Protein AF-A0AAV1TNL6-F1 (afdb_monomer)

pLDDT: mean 87.37, std 13.9, range [39.56, 97.44]

Foldseek 3Di:
DDKDLAAPVVCVVPVPPPPPSPPPAAEDEDEDDPPDFLCQQVVDDLCPRPQNVCRNVRHTYHTDGDDPDPVHQDDPPDHNVDPVSVPPPDDPDPD

InterPro domains:
  IPR029058 Alpha/Beta hydrolase fold [G3DSA:3.40.50.1820] (1-95)
  IPR029058 Alpha/Beta hydrolase fold [SSF53474] (18-88)

Organism: NCBI:txid2874970

Sequence (95 aa):
MHRLPTSYRESQADANNNDKADRNKPAIFVQHEMVASSFAWVCDSRNHSLAYVLADAGHDVWLGNNRGNTYSSSHAKYTSKDTAFWAFCGKTWAV

Nearest PDB structures (foldseek):
  1hlg-assembly1_B  TM=9.329E-01  e=1.186E-05  Homo sapiens
  1k8q-assembly2_B  TM=9.090E-01  e=2.528E-05  Canis lupus familiaris
  6v7n-assembly2_B  TM=9.765E-01  e=7.093E-05  Homo sapiens
  6v7n-assembly1_A  TM=9.777E-01  e=1.230E-04  Homo sapiens

Mean predicted aligned error: 6.54 Å

Solvent-accessible surface area (backbone atoms only — not comparable to full-atom values): 5921 Å² total; per-residue (Å²): 106,50,75,38,54,55,22,68,70,54,55,66,75,40,77,88,49,96,78,71,51,63,84,81,37,60,75,43,81,49,73,55,66,89,98,52,43,45,56,78,36,60,72,53,57,64,90,73,11,57,53,44,48,42,11,62,71,54,25,26,32,35,31,37,55,62,79,74,28,95,84,30,58,79,55,98,89,45,49,82,85,39,69,76,58,68,61,79,87,66,92,82,75,89,124

Structure (mmCIF, N/CA/C/O backbone):
data_AF-A0AAV1TNL6-F1
#
_entry.id   AF-A0AAV1TNL6-F1
#
loop_
_atom_site.group_PDB
_atom_site.id
_atom_site.type_symbol
_atom_site.label_atom_id
_atom_site.label_alt_id
_atom_site.label_comp_id
_atom_site.label_asym_id
_atom_site.label_entity_id
_atom_site.label_seq_id
_atom_site.pdbx_PDB_ins_code
_atom_site.Cartn_x
_atom_site.Cartn_y
_atom_site.Cartn_z
_atom_site.occupancy
_atom_site.B_iso_or_equiv
_atom_site.auth_seq_id
_atom_site.auth_comp_id
_atom_site.auth_asym_id
_atom_site.auth_atom_id
_atom_site.pdbx_PDB_model_num
ATOM 1 N N . MET A 1 1 ? -2.912 6.013 2.753 1.00 84.50 1 MET A N 1
ATOM 2 C CA . MET A 1 1 ? -2.656 5.540 1.372 1.00 84.50 1 MET A CA 1
ATOM 3 C C . MET A 1 1 ? -1.228 5.897 1.006 1.00 84.50 1 MET A C 1
ATOM 5 O O . MET A 1 1 ? -0.795 6.980 1.378 1.00 84.50 1 MET A O 1
ATOM 9 N N . HIS A 1 2 ? -0.506 5.001 0.338 1.00 92.75 2 HIS A N 1
ATOM 10 C CA . HIS A 1 2 ? 0.861 5.246 -0.132 1.00 92.75 2 HIS A CA 1
ATOM 11 C C . HIS A 1 2 ? 0.904 5.158 -1.661 1.00 92.75 2 HIS A C 1
ATOM 13 O O . HIS A 1 2 ? 0.113 4.416 -2.234 1.00 92.75 2 HIS A O 1
ATOM 19 N N . ARG A 1 3 ? 1.784 5.912 -2.321 1.00 93.31 3 ARG A N 1
ATOM 20 C CA . ARG A 1 3 ? 1.888 5.958 -3.787 1.00 93.31 3 ARG A CA 1
ATOM 21 C C . ARG A 1 3 ? 3.340 5.755 -4.203 1.00 93.31 3 ARG A C 1
ATOM 23 O O . ARG A 1 3 ? 4.218 6.399 -3.638 1.00 93.31 3 ARG A O 1
ATOM 30 N N . LEU A 1 4 ? 3.559 4.908 -5.203 1.00 93.06 4 LEU A N 1
ATOM 31 C CA . LEU A 1 4 ? 4.830 4.726 -5.897 1.00 93.06 4 LEU A CA 1
ATOM 32 C C . LEU A 1 4 ? 4.668 5.236 -7.336 1.00 93.06 4 LEU A C 1
ATOM 34 O O . LEU A 1 4 ? 4.229 4.486 -8.209 1.00 93.06 4 LEU A O 1
ATOM 38 N N . PRO A 1 5 ? 4.977 6.520 -7.580 1.00 90.50 5 PRO A N 1
ATOM 39 C CA . PRO A 1 5 ? 4.786 7.129 -8.892 1.00 90.50 5 PRO A CA 1
ATOM 40 C C . PRO A 1 5 ? 5.947 6.868 -9.868 1.00 90.50 5 PRO A C 1
ATOM 42 O O . PRO A 1 5 ? 5.851 7.153 -11.064 1.00 90.50 5 PRO A O 1
ATOM 45 N N . THR A 1 6 ? 7.073 6.371 -9.358 1.00 90.19 6 THR A N 1
ATOM 46 C CA . THR A 1 6 ? 8.313 6.170 -10.106 1.00 90.19 6 THR A CA 1
ATOM 47 C C . THR A 1 6 ? 8.925 4.807 -9.798 1.00 90.19 6 THR A C 1
ATOM 49 O O . THR A 1 6 ? 8.802 4.272 -8.696 1.00 90.19 6 THR A O 1
ATOM 52 N N . SER A 1 7 ? 9.587 4.253 -10.807 1.00 90.50 7 SER A N 1
ATOM 53 C CA . SER A 1 7 ? 10.456 3.084 -10.730 1.00 90.50 7 SER A CA 1
ATOM 54 C C . SER A 1 7 ? 11.725 3.403 -9.946 1.00 90.50 7 SER A C 1
ATOM 56 O O . SER A 1 7 ? 12.081 4.566 -9.708 1.00 90.50 7 SER A O 1
ATOM 58 N N . TYR A 1 8 ? 12.483 2.363 -9.602 1.00 89.25 8 TYR A N 1
ATOM 59 C CA . TYR A 1 8 ? 13.760 2.573 -8.936 1.00 89.25 8 TYR A CA 1
ATOM 60 C C . TY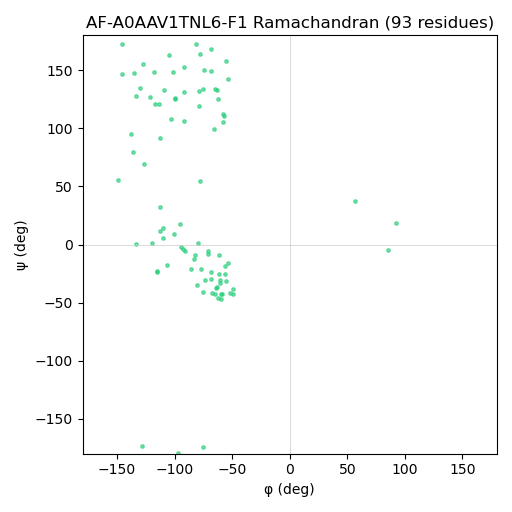R A 1 8 ? 14.735 3.401 -9.771 1.00 89.25 8 TYR A C 1
ATOM 62 O O . TYR A 1 8 ? 15.341 4.339 -9.255 1.00 89.25 8 TYR A O 1
ATOM 70 N N . ARG A 1 9 ? 14.885 3.067 -11.057 1.00 88.06 9 ARG A N 1
ATOM 71 C CA . ARG A 1 9 ? 15.836 3.754 -11.942 1.00 88.06 9 ARG A CA 1
ATOM 72 C C . ARG A 1 9 ? 15.519 5.241 -12.046 1.00 88.06 9 ARG A C 1
ATOM 74 O O . ARG A 1 9 ? 16.430 6.054 -11.934 1.00 88.06 9 ARG A O 1
ATOM 81 N N . GLU A 1 10 ? 14.240 5.581 -12.179 1.00 86.69 10 GLU A N 1
ATOM 82 C CA . GLU A 1 10 ? 13.777 6.972 -12.190 1.00 86.69 10 GLU A CA 1
ATOM 83 C C . GLU A 1 10 ? 14.094 7.666 -10.857 1.00 86.69 10 GLU A C 1
ATOM 85 O O . GLU A 1 10 ? 14.693 8.737 -10.856 1.00 86.69 10 GLU A O 1
ATOM 90 N N . SER A 1 11 ? 13.811 7.026 -9.713 1.00 84.56 11 SER A N 1
ATOM 91 C CA . SER A 1 11 ? 14.127 7.609 -8.396 1.00 84.56 11 SER A CA 1
ATOM 92 C C . SER A 1 11 ? 15.622 7.884 -8.169 1.00 84.56 11 SER A C 1
ATOM 94 O O . SER A 1 11 ? 15.966 8.803 -7.431 1.00 84.56 11 SER A O 1
ATOM 96 N N . GLN A 1 12 ? 16.519 7.098 -8.779 1.00 84.94 12 GLN A N 1
ATOM 97 C CA . GLN A 1 12 ? 17.969 7.308 -8.679 1.00 84.94 12 GLN A CA 1
ATOM 98 C C . GLN A 1 12 ? 18.463 8.396 -9.637 1.00 84.94 12 GLN A C 1
ATOM 100 O O . GLN A 1 12 ? 19.395 9.125 -9.307 1.00 84.94 12 GLN A O 1
ATOM 105 N N . ALA A 1 13 ? 17.853 8.500 -10.819 1.00 80.12 13 ALA A N 1
ATOM 106 C CA . ALA A 1 13 ? 18.219 9.487 -11.829 1.00 80.12 13 ALA A CA 1
ATOM 107 C C . ALA A 1 13 ? 17.767 10.910 -11.454 1.00 80.12 13 ALA A C 1
ATOM 109 O O . ALA A 1 13 ? 18.438 11.879 -11.802 1.00 80.12 13 ALA A O 1
ATOM 110 N N . ASP A 1 14 ? 16.657 11.034 -10.722 1.00 66.25 14 ASP A N 1
ATOM 111 C CA . ASP A 1 14 ? 15.998 12.310 -10.425 1.00 66.25 14 ASP A CA 1
ATOM 112 C C . ASP A 1 14 ? 16.057 12.707 -8.934 1.00 66.25 14 ASP A C 1
ATOM 114 O O . ASP A 1 14 ? 15.165 13.397 -8.445 1.00 66.25 14 ASP A O 1
ATOM 118 N N . ALA A 1 15 ? 17.121 12.351 -8.199 1.00 61.34 15 ALA A N 1
ATOM 119 C CA . ALA A 1 15 ? 17.264 12.640 -6.757 1.00 61.34 15 ALA A CA 1
ATOM 120 C C . ALA A 1 15 ? 17.079 14.128 -6.352 1.00 61.34 15 ALA A C 1
ATOM 122 O O . ALA A 1 15 ? 16.856 14.421 -5.180 1.00 61.34 15 ALA A O 1
ATOM 123 N N . ASN A 1 16 ? 17.134 15.059 -7.314 1.00 58.53 16 ASN A N 1
ATOM 124 C CA . ASN A 1 16 ? 16.955 16.501 -7.115 1.00 58.53 16 ASN A CA 1
ATOM 125 C C . ASN A 1 16 ? 15.645 17.073 -7.699 1.00 58.53 16 ASN A C 1
ATOM 127 O O . ASN A 1 16 ? 15.482 18.293 -7.707 1.00 58.53 16 ASN A O 1
ATOM 131 N N . ASN A 1 17 ? 14.723 16.257 -8.226 1.00 57.34 17 ASN A N 1
ATOM 132 C CA . ASN A 1 17 ? 13.518 16.764 -8.889 1.00 57.34 17 ASN A CA 1
ATOM 133 C C . ASN A 1 17 ? 12.259 15.964 -8.511 1.00 57.34 17 ASN A C 1
ATOM 135 O O . ASN A 1 17 ? 11.938 14.943 -9.113 1.00 57.34 17 ASN A O 1
ATOM 139 N N . ASN A 1 18 ? 11.528 16.467 -7.513 1.00 55.72 18 ASN A N 1
ATOM 140 C CA . ASN A 1 18 ? 10.382 15.792 -6.890 1.00 55.72 18 ASN A CA 1
ATOM 141 C C . ASN A 1 18 ? 9.118 15.694 -7.776 1.00 55.72 18 ASN A C 1
ATOM 143 O O . ASN A 1 18 ? 8.159 15.042 -7.373 1.00 55.72 18 ASN A O 1
ATOM 147 N N . ASP A 1 19 ? 9.103 16.299 -8.970 1.00 59.53 19 ASP A N 1
ATOM 148 C CA . ASP A 1 19 ? 7.884 16.483 -9.780 1.00 59.53 19 ASP A CA 1
ATOM 149 C C . ASP A 1 19 ? 7.839 15.688 -11.102 1.00 59.53 19 ASP A C 1
ATOM 151 O O . ASP A 1 19 ? 6.955 15.909 -11.932 1.00 59.53 19 ASP A O 1
ATOM 155 N N . LYS A 1 20 ? 8.746 14.726 -11.320 1.00 64.12 20 LYS A N 1
ATOM 156 C CA . LYS A 1 20 ? 8.854 13.981 -12.594 1.00 64.12 20 LYS A CA 1
ATOM 157 C C . LYS A 1 20 ? 8.122 12.640 -12.668 1.00 64.12 20 LYS A C 1
ATOM 159 O O . LYS A 1 20 ? 8.399 11.829 -13.549 1.00 64.12 20 LYS A O 1
ATOM 164 N N . ALA A 1 21 ? 7.169 12.388 -11.780 1.00 67.38 21 ALA A N 1
ATOM 165 C CA . ALA A 1 21 ? 6.236 11.292 -11.998 1.00 67.38 21 ALA A CA 1
ATOM 166 C C . ALA A 1 21 ? 5.530 11.494 -13.349 1.00 67.38 21 ALA A C 1
ATOM 168 O O . ALA A 1 21 ? 4.747 12.438 -13.483 1.00 67.38 2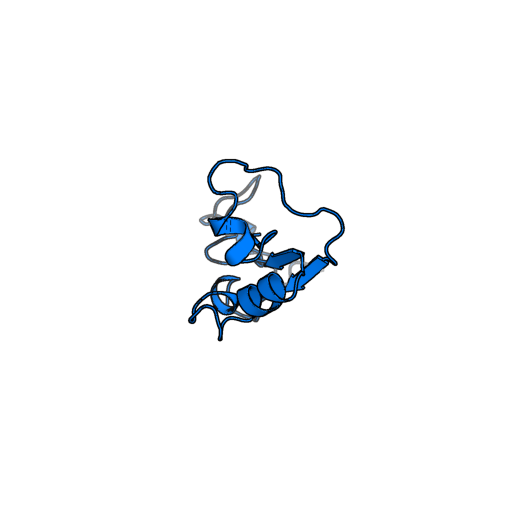1 ALA A O 1
ATOM 169 N N . ASP A 1 22 ? 5.819 10.650 -14.345 1.00 74.44 22 ASP A N 1
ATOM 170 C CA . ASP A 1 22 ? 5.104 10.696 -15.619 1.00 74.44 22 ASP A CA 1
ATOM 171 C C . ASP A 1 22 ? 3.609 10.502 -15.340 1.00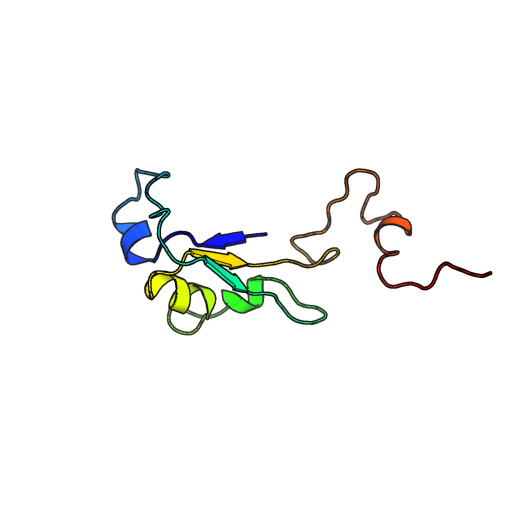 74.4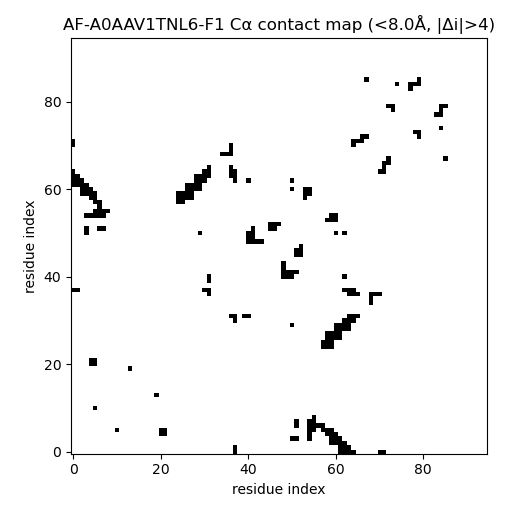4 22 ASP A C 1
ATOM 173 O O . ASP A 1 22 ? 3.157 9.445 -14.892 1.00 74.44 22 ASP A O 1
ATOM 177 N N . ARG A 1 23 ? 2.846 11.573 -15.570 1.00 76.62 23 ARG A N 1
ATOM 178 C CA . ARG A 1 23 ? 1.413 11.642 -15.275 1.00 76.62 23 ARG A CA 1
ATOM 179 C C . ARG A 1 23 ? 0.582 10.787 -16.231 1.00 76.62 23 ARG A C 1
ATOM 181 O O . ARG A 1 23 ? -0.611 10.634 -15.993 1.00 76.62 23 ARG A O 1
ATOM 188 N N . ASN A 1 24 ? 1.200 10.234 -17.276 1.00 88.38 24 ASN A N 1
ATOM 189 C CA . ASN A 1 24 ? 0.553 9.366 -18.252 1.00 88.38 24 ASN A CA 1
ATOM 190 C C . ASN A 1 24 ? 0.696 7.874 -17.924 1.00 88.38 24 ASN A C 1
ATOM 192 O O . ASN A 1 24 ? 0.148 7.042 -18.651 1.00 88.38 24 ASN A O 1
ATOM 196 N N . LYS A 1 25 ? 1.405 7.509 -16.847 1.00 92.31 25 LYS A N 1
ATOM 197 C CA . LYS A 1 25 ? 1.516 6.108 -16.435 1.00 92.31 25 LYS A CA 1
ATOM 198 C C . LYS A 1 25 ? 0.141 5.544 -16.057 1.00 92.31 25 LYS A C 1
ATOM 200 O O . LYS A 1 25 ? -0.584 6.176 -15.284 1.00 92.31 25 LYS A O 1
ATOM 205 N N . PRO A 1 26 ? -0.228 4.348 -16.549 1.00 95.88 26 PRO A N 1
ATOM 206 C CA . PRO A 1 26 ? -1.479 3.712 -16.166 1.00 95.88 26 PRO A CA 1
ATOM 207 C C . PRO A 1 26 ? -1.491 3.417 -14.664 1.00 95.88 26 PRO A C 1
ATOM 209 O O . PRO A 1 26 ? -0.590 2.753 -14.141 1.00 95.88 26 PRO A O 1
ATOM 212 N N . ALA A 1 27 ? -2.524 3.914 -13.983 1.00 95.44 27 ALA A N 1
ATOM 213 C CA . ALA A 1 27 ? -2.677 3.763 -12.545 1.00 95.44 27 ALA A CA 1
ATOM 214 C C . ALA A 1 27 ? -3.122 2.343 -12.174 1.00 95.44 27 ALA A C 1
ATOM 216 O O . ALA A 1 27 ? -4.070 1.808 -12.751 1.00 95.44 27 ALA A O 1
ATOM 217 N N . ILE A 1 28 ? -2.475 1.757 -11.166 1.00 97.25 28 ILE A N 1
ATOM 218 C CA . ILE A 1 28 ? -2.883 0.486 -10.561 1.00 97.25 28 ILE A CA 1
ATOM 219 C C . ILE A 1 28 ? -3.135 0.705 -9.076 1.00 97.25 28 ILE A C 1
ATOM 221 O O . ILE A 1 28 ? -2.265 1.188 -8.354 1.00 97.25 28 ILE A O 1
ATOM 225 N N . PHE A 1 29 ? -4.317 0.309 -8.610 1.00 97.12 29 PHE A N 1
ATOM 226 C CA . PHE A 1 29 ? -4.651 0.294 -7.192 1.00 97.12 29 PHE A CA 1
ATOM 227 C C . PHE A 1 29 ? -4.509 -1.120 -6.632 1.00 97.12 29 PHE A C 1
ATOM 229 O O . PHE A 1 29 ? -5.126 -2.056 -7.138 1.00 97.12 29 PHE A O 1
ATOM 236 N N . VAL A 1 30 ? -3.713 -1.266 -5.576 1.00 97.00 30 VAL A N 1
ATOM 237 C CA . VAL A 1 30 ? -3.472 -2.542 -4.900 1.00 97.00 30 VAL A CA 1
ATOM 238 C C . VAL A 1 30 ? -3.993 -2.446 -3.471 1.00 97.00 30 VAL A C 1
ATOM 240 O O . VAL A 1 30 ? -3.560 -1.600 -2.680 1.00 97.00 30 VAL A O 1
ATOM 243 N N . GLN A 1 31 ? -4.936 -3.323 -3.137 1.00 97.06 31 GLN A N 1
ATOM 244 C CA . GLN A 1 31 ? -5.601 -3.362 -1.841 1.00 97.06 31 GLN A CA 1
ATOM 245 C C . GLN A 1 31 ? -5.151 -4.594 -1.061 1.00 97.06 31 GLN A C 1
ATOM 247 O O . GLN A 1 31 ? -5.107 -5.689 -1.603 1.00 97.06 31 GLN A O 1
ATOM 252 N N . HIS A 1 32 ? -4.802 -4.411 0.211 1.00 95.19 32 HIS A N 1
ATOM 253 C CA . HIS A 1 32 ? -4.430 -5.513 1.100 1.00 95.19 32 HIS A CA 1
ATOM 254 C C . HIS A 1 32 ? -5.652 -6.288 1.629 1.00 95.19 32 HIS A C 1
ATOM 256 O O . HIS A 1 32 ? -6.769 -5.760 1.656 1.00 95.19 32 HIS A O 1
ATOM 262 N N . GLU A 1 33 ? -5.381 -7.483 2.158 1.00 92.06 33 GLU A N 1
ATOM 263 C CA . GLU A 1 33 ? -6.339 -8.450 2.715 1.00 92.06 33 GLU A CA 1
ATOM 264 C C . GLU A 1 33 ? -6.890 -8.082 4.113 1.00 92.06 33 GLU A C 1
ATOM 266 O O . GLU A 1 33 ? -6.601 -7.022 4.685 1.00 92.06 33 GLU A O 1
ATOM 271 N N . MET A 1 34 ? -7.674 -8.995 4.697 1.00 87.94 34 MET A N 1
ATOM 272 C CA . MET A 1 34 ? -8.162 -8.918 6.076 1.00 87.94 34 MET A CA 1
ATOM 273 C C . MET A 1 34 ? -7.002 -8.994 7.087 1.00 87.94 34 MET A C 1
ATOM 275 O O . MET A 1 34 ? -6.124 -9.840 6.973 1.00 87.94 34 MET A O 1
ATOM 279 N N . VAL A 1 35 ? -7.010 -8.110 8.093 1.00 88.19 35 VAL A N 1
ATOM 280 C CA . VAL A 1 35 ? -5.956 -8.003 9.131 1.00 88.19 35 VAL A CA 1
ATOM 281 C C . VAL A 1 35 ? -4.544 -7.765 8.555 1.00 88.19 35 VAL A C 1
ATOM 283 O O . VAL A 1 35 ? -3.549 -8.264 9.070 1.00 88.19 35 VAL A O 1
ATOM 286 N N . ALA A 1 36 ? -4.441 -6.974 7.484 1.00 93.44 36 ALA A N 1
ATOM 287 C CA . ALA A 1 36 ? -3.171 -6.603 6.860 1.00 93.44 36 ALA A CA 1
ATOM 288 C C . ALA A 1 36 ? -3.036 -5.079 6.670 1.00 93.44 36 ALA A C 1
ATOM 290 O O . ALA A 1 36 ? -3.853 -4.281 7.141 1.00 93.44 36 ALA A O 1
ATOM 291 N N . SER A 1 37 ? -1.975 -4.668 5.978 1.00 95.06 37 SER A N 1
ATOM 292 C CA . SER A 1 37 ? -1.747 -3.286 5.557 1.00 95.06 37 SER A CA 1
ATOM 293 C C . SER A 1 37 ? -1.043 -3.244 4.201 1.00 95.06 37 SER A C 1
ATOM 295 O O . SER A 1 37 ? -0.585 -4.277 3.709 1.00 95.06 37 SER A O 1
ATOM 297 N N . SER A 1 38 ? -0.897 -2.054 3.609 1.00 96.12 38 SER A N 1
ATOM 298 C CA . SER A 1 38 ? -0.147 -1.876 2.355 1.00 96.12 38 SER A CA 1
ATOM 299 C C . SER A 1 38 ? 1.295 -2.384 2.407 1.00 96.12 38 SER A C 1
ATOM 301 O O . SER A 1 38 ? 1.897 -2.590 1.357 1.00 96.12 38 SER A O 1
ATOM 303 N N . PHE A 1 39 ? 1.854 -2.576 3.608 1.00 95.38 39 PHE A N 1
ATOM 304 C CA . PHE A 1 39 ? 3.197 -3.117 3.798 1.00 95.38 39 PHE A CA 1
ATOM 305 C C . PHE A 1 39 ? 3.392 -4.473 3.108 1.00 95.38 39 PHE A C 1
ATOM 307 O O . PHE A 1 39 ? 4.477 -4.733 2.602 1.00 95.38 39 PHE A O 1
ATOM 314 N N . ALA A 1 40 ? 2.339 -5.291 2.997 1.00 95.06 40 ALA A N 1
ATOM 315 C CA . ALA A 1 40 ? 2.398 -6.595 2.333 1.00 95.06 40 ALA A CA 1
ATOM 316 C C . ALA A 1 40 ? 2.903 -6.527 0.877 1.00 95.06 40 ALA A C 1
ATOM 318 O O . ALA A 1 40 ? 3.462 -7.492 0.372 1.00 95.06 40 ALA A O 1
ATOM 319 N N . TRP A 1 41 ? 2.743 -5.383 0.205 1.00 96.44 41 TRP A N 1
ATOM 320 C CA . TRP A 1 41 ? 3.135 -5.211 -1.197 1.00 96.44 41 TRP A CA 1
ATOM 321 C C . TRP A 1 41 ? 4.566 -4.701 -1.391 1.00 96.44 41 TRP A C 1
ATOM 323 O O . TRP A 1 41 ? 5.018 -4.594 -2.531 1.00 96.44 41 TRP A O 1
ATOM 333 N N . VAL A 1 42 ? 5.251 -4.364 -0.295 1.00 96.25 42 VAL A N 1
ATOM 334 C CA . VAL A 1 42 ? 6.590 -3.748 -0.278 1.00 96.25 42 VAL A CA 1
ATOM 335 C C . VAL A 1 42 ? 7.548 -4.416 0.716 1.00 96.25 42 VAL A C 1
ATOM 337 O O . VAL A 1 42 ? 8.674 -3.953 0.870 1.00 96.25 42 VAL A O 1
ATOM 340 N N . CYS A 1 43 ? 7.112 -5.456 1.435 1.00 95.00 43 CYS A N 1
ATOM 341 C CA . CYS A 1 43 ? 7.855 -6.021 2.562 1.00 95.00 43 CYS A CA 1
ATOM 342 C C . CYS A 1 43 ? 9.039 -6.913 2.170 1.00 95.00 43 CYS A C 1
ATOM 344 O O . CYS A 1 43 ? 9.918 -7.132 2.999 1.00 95.00 43 CYS A O 1
ATOM 346 N N . ASP A 1 44 ? 9.054 -7.440 0.946 1.00 95.88 44 ASP A N 1
ATOM 347 C CA . ASP A 1 44 ? 10.155 -8.244 0.407 1.00 95.88 44 ASP A CA 1
ATOM 348 C C . ASP A 1 44 ? 11.094 -7.374 -0.454 1.00 95.88 44 ASP A C 1
ATOM 350 O O . ASP A 1 44 ? 10.882 -6.172 -0.651 1.00 95.88 44 ASP A O 1
ATOM 354 N N . SER A 1 45 ? 12.135 -7.985 -1.009 1.00 94.69 45 SER A N 1
ATOM 355 C CA . SER A 1 45 ? 13.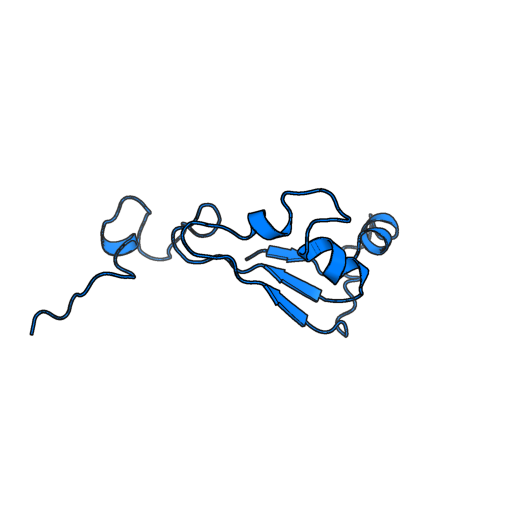076 -7.378 -1.938 1.00 94.69 45 SER A CA 1
ATOM 356 C C . SER A 1 45 ? 12.393 -6.759 -3.163 1.00 94.69 45 SER A C 1
ATOM 358 O O . SER A 1 45 ? 11.288 -7.133 -3.565 1.00 94.69 45 SER A O 1
ATOM 360 N N . ARG A 1 46 ? 13.096 -5.819 -3.808 1.00 91.75 46 ARG A N 1
ATOM 361 C CA . ARG A 1 46 ? 12.592 -5.074 -4.971 1.00 91.75 46 ARG A CA 1
ATOM 362 C C . ARG A 1 46 ? 11.990 -5.962 -6.058 1.00 91.75 46 ARG A C 1
ATOM 364 O O . ARG A 1 46 ? 10.943 -5.638 -6.598 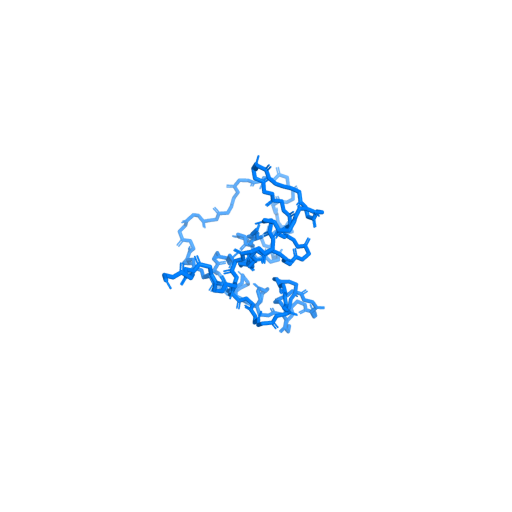1.00 91.75 46 ARG A O 1
ATOM 371 N N . ASN A 1 47 ? 12.649 -7.073 -6.358 1.00 94.75 47 ASN A N 1
ATOM 372 C CA . ASN A 1 47 ? 12.260 -7.925 -7.476 1.00 94.75 47 ASN A CA 1
ATOM 373 C C . ASN A 1 47 ? 11.120 -8.892 -7.120 1.00 94.75 47 ASN A C 1
ATOM 375 O O . ASN A 1 47 ? 10.617 -9.571 -8.009 1.00 94.75 47 ASN A O 1
ATOM 379 N N . HIS A 1 48 ? 10.744 -8.992 -5.842 1.00 95.69 48 HIS A N 1
ATOM 380 C CA . HIS A 1 48 ? 9.733 -9.934 -5.347 1.00 95.69 48 HIS A CA 1
ATOM 381 C C . HIS A 1 48 ? 8.484 -9.236 -4.792 1.00 95.69 48 HIS A C 1
ATOM 383 O O . HIS A 1 48 ? 7.401 -9.815 -4.764 1.00 95.69 48 HIS A O 1
ATOM 389 N N . SER A 1 49 ? 8.609 -7.977 -4.384 1.00 97.38 49 SER A N 1
ATOM 390 C CA . SER A 1 49 ? 7.491 -7.157 -3.927 1.00 97.38 49 SER A CA 1
ATOM 391 C C . SER A 1 49 ? 6.687 -6.617 -5.112 1.00 97.38 49 SER A C 1
ATOM 393 O O . SER A 1 49 ? 7.195 -5.843 -5.928 1.00 97.38 49 SER A O 1
ATOM 395 N N . LEU A 1 50 ? 5.403 -6.983 -5.177 1.00 96.81 50 LEU A N 1
ATOM 396 C CA . LEU A 1 50 ? 4.501 -6.649 -6.286 1.00 96.81 50 LEU A CA 1
ATOM 397 C C . LEU A 1 50 ? 4.481 -5.151 -6.619 1.00 96.81 50 LEU A C 1
ATOM 399 O O . LEU A 1 50 ? 4.501 -4.782 -7.791 1.00 96.81 50 LEU A O 1
ATOM 403 N N . ALA A 1 51 ? 4.465 -4.279 -5.607 1.00 96.88 51 ALA A N 1
ATOM 404 C CA . ALA A 1 51 ? 4.385 -2.840 -5.836 1.00 96.88 51 ALA A CA 1
ATOM 405 C C . ALA A 1 51 ? 5.608 -2.302 -6.594 1.00 96.88 51 ALA A C 1
ATOM 407 O O . ALA A 1 51 ? 5.471 -1.423 -7.443 1.00 96.88 51 ALA A O 1
ATOM 408 N N . TYR A 1 52 ? 6.791 -2.856 -6.320 1.00 96.62 52 TYR A N 1
ATOM 409 C CA . TYR A 1 52 ? 8.017 -2.466 -7.006 1.00 96.62 52 TYR A CA 1
ATOM 410 C C . TYR A 1 52 ? 8.087 -3.037 -8.419 1.00 96.62 52 TYR A C 1
ATOM 412 O O . TYR A 1 52 ? 8.437 -2.307 -9.339 1.00 96.62 52 TYR A O 1
ATOM 420 N N . VAL A 1 53 ? 7.676 -4.294 -8.612 1.00 97.12 53 VAL A N 1
ATOM 421 C CA . VAL A 1 53 ? 7.609 -4.911 -9.946 1.00 97.12 53 VAL A CA 1
ATOM 422 C C . VAL A 1 53 ? 6.672 -4.124 -10.871 1.00 97.12 53 VAL A C 1
ATOM 424 O O . VAL A 1 53 ? 7.017 -3.866 -12.020 1.00 97.12 53 VAL A O 1
ATOM 427 N N . LEU A 1 54 ? 5.515 -3.682 -10.368 1.00 96.81 54 LEU A N 1
ATOM 428 C CA . LEU A 1 54 ? 4.573 -2.861 -11.135 1.00 96.81 54 LEU A CA 1
ATOM 429 C C . LEU A 1 54 ? 5.127 -1.461 -11.446 1.00 96.81 54 LEU A C 1
ATOM 431 O O . LEU A 1 54 ? 4.975 -0.981 -12.569 1.00 96.81 54 LEU A O 1
ATOM 435 N N . ALA A 1 55 ? 5.790 -0.812 -10.486 1.00 95.00 55 ALA A N 1
ATOM 436 C CA . ALA A 1 55 ? 6.406 0.497 -10.705 1.00 95.00 55 ALA A CA 1
ATOM 437 C C . ALA A 1 55 ? 7.546 0.427 -11.739 1.00 95.00 55 ALA A C 1
ATOM 439 O O . ALA A 1 55 ? 7.624 1.268 -12.636 1.00 95.00 55 ALA A O 1
ATOM 440 N N . ASP A 1 56 ? 8.388 -0.608 -11.667 1.00 94.62 56 ASP A N 1
ATOM 441 C CA . ASP A 1 56 ? 9.465 -0.860 -12.632 1.00 94.62 56 ASP A CA 1
ATOM 442 C C . ASP A 1 56 ? 8.927 -1.260 -14.022 1.00 94.62 56 ASP A C 1
ATOM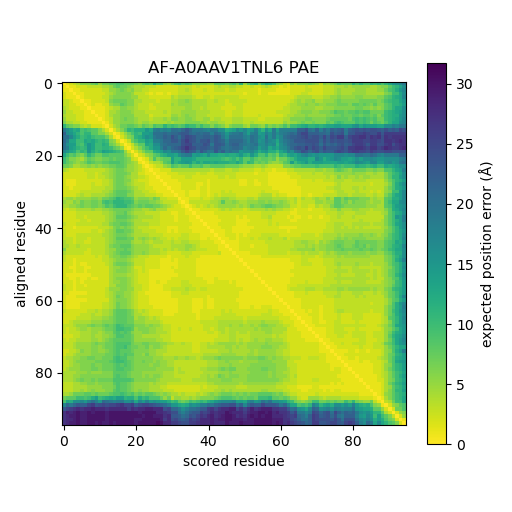 444 O O . ASP A 1 56 ? 9.591 -1.014 -15.029 1.00 94.62 56 ASP A O 1
ATOM 448 N N . ALA A 1 57 ? 7.703 -1.798 -14.099 1.00 95.00 57 ALA A N 1
ATOM 449 C CA . ALA A 1 57 ? 6.976 -2.040 -15.348 1.00 95.00 57 ALA A CA 1
ATOM 450 C C . ALA A 1 57 ? 6.296 -0.781 -15.933 1.00 95.00 57 ALA A C 1
ATOM 452 O O . ALA A 1 57 ? 5.665 -0.861 -16.986 1.00 95.00 57 ALA A O 1
ATOM 453 N N . GLY A 1 58 ? 6.435 0.385 -15.291 1.00 93.50 58 GLY A N 1
ATOM 454 C CA . GLY A 1 58 ? 5.937 1.663 -15.808 1.00 93.50 58 GLY A CA 1
ATOM 455 C C . GLY A 1 58 ? 4.532 2.047 -15.340 1.00 93.50 58 GLY A C 1
ATOM 456 O O . GLY A 1 58 ? 3.906 2.907 -15.956 1.00 93.50 58 GLY A O 1
ATOM 457 N N . HIS A 1 59 ? 4.031 1.449 -14.258 1.00 95.31 59 HIS A N 1
ATOM 458 C CA . HIS A 1 59 ? 2.748 1.823 -13.660 1.00 95.31 59 HIS A CA 1
ATOM 459 C C . HIS A 1 59 ? 2.894 2.880 -12.558 1.00 95.31 59 HIS A C 1
ATOM 461 O O . HIS A 1 59 ? 3.914 2.950 -11.874 1.00 95.31 59 HIS A O 1
ATOM 467 N N . ASP A 1 60 ? 1.839 3.671 -12.354 1.00 95.12 60 ASP A N 1
ATOM 468 C CA . ASP A 1 60 ? 1.676 4.516 -11.166 1.00 95.12 60 ASP A CA 1
ATOM 469 C C . ASP A 1 60 ? 0.902 3.726 -10.107 1.00 95.12 60 ASP A C 1
ATOM 471 O O . ASP A 1 60 ? -0.294 3.460 -10.259 1.00 95.12 60 ASP A O 1
ATOM 475 N N . VAL A 1 61 ? 1.592 3.281 -9.059 1.00 96.75 61 VAL A N 1
ATOM 476 C CA . VAL A 1 61 ? 1.051 2.282 -8.131 1.00 96.75 61 VAL A CA 1
ATOM 477 C C . VAL A 1 61 ? 0.524 2.950 -6.867 1.00 96.75 61 VAL A C 1
ATOM 479 O O . VAL A 1 61 ? 1.243 3.652 -6.157 1.00 96.75 61 VAL A O 1
ATOM 482 N N . TRP A 1 62 ? -0.731 2.672 -6.535 1.00 96.81 62 TRP A N 1
ATOM 483 C CA . TRP A 1 62 ? -1.430 3.199 -5.370 1.00 96.81 62 TRP A CA 1
ATOM 484 C C . TRP A 1 62 ? -1.725 2.070 -4.388 1.00 96.81 62 TRP A C 1
ATOM 486 O O . TRP A 1 62 ? -2.422 1.113 -4.711 1.00 96.81 62 TRP A O 1
ATOM 496 N N . LEU A 1 63 ? -1.210 2.188 -3.167 1.00 97.44 63 LEU A N 1
ATOM 497 C CA . LEU A 1 63 ? -1.349 1.186 -2.118 1.00 97.44 63 LEU A CA 1
ATOM 498 C C . LEU A 1 63 ? -2.401 1.623 -1.094 1.00 97.44 63 LEU A C 1
ATOM 500 O O . LEU A 1 63 ? -2.194 2.542 -0.281 1.00 97.44 63 LEU A O 1
ATOM 504 N N . GLY A 1 64 ? -3.542 0.941 -1.146 1.00 96.31 64 GLY A N 1
ATOM 505 C CA . GLY A 1 64 ? -4.676 1.155 -0.259 1.00 96.31 64 GLY A CA 1
ATOM 506 C C . GLY A 1 64 ? -4.385 0.728 1.177 1.00 96.31 64 GLY A C 1
ATOM 507 O O . GLY A 1 64 ? -3.606 -0.188 1.426 1.00 96.31 64 GLY A O 1
ATOM 508 N N . ASN A 1 65 ? -5.014 1.404 2.139 1.00 96.00 65 ASN A N 1
ATOM 509 C CA . ASN A 1 65 ? -5.069 0.968 3.533 1.00 96.00 65 ASN A CA 1
ATOM 510 C C . ASN A 1 65 ? -6.504 1.097 4.034 1.00 96.00 65 ASN A C 1
ATOM 512 O O . ASN A 1 65 ? -7.113 2.161 3.912 1.00 96.00 65 ASN A O 1
ATOM 516 N N . ASN A 1 66 ? -7.028 0.014 4.596 1.00 93.38 66 ASN A N 1
ATOM 517 C CA . ASN A 1 66 ? -8.341 0.011 5.221 1.00 93.38 66 ASN A CA 1
ATOM 518 C C . ASN A 1 66 ? -8.292 0.740 6.570 1.00 93.38 66 ASN A C 1
ATOM 520 O O . ASN A 1 66 ? -7.276 0.727 7.270 1.00 93.38 66 ASN A O 1
ATOM 524 N N . ARG A 1 67 ? -9.419 1.353 6.951 1.00 92.94 67 ARG A N 1
ATOM 525 C CA . ARG A 1 67 ? -9.572 2.004 8.261 1.00 92.94 67 ARG A CA 1
ATOM 526 C C . ARG A 1 67 ? -9.221 1.045 9.400 1.00 92.94 67 ARG A C 1
ATOM 528 O O . ARG A 1 67 ? -9.560 -0.135 9.352 1.00 92.94 67 ARG A O 1
ATOM 535 N N . GLY A 1 68 ? -8.578 1.575 10.432 1.00 90.94 68 GLY A N 1
ATOM 536 C CA . GLY A 1 68 ? -8.245 0.833 11.643 1.00 90.94 68 GLY A CA 1
ATOM 537 C C . GLY A 1 68 ? -6.943 0.030 11.577 1.00 90.94 68 GLY A C 1
ATOM 538 O O . GLY A 1 68 ? -6.538 -0.508 12.603 1.00 90.94 68 GLY A O 1
ATOM 539 N N . ASN A 1 69 ? -6.258 -0.034 10.429 1.00 92.12 69 ASN A N 1
ATOM 540 C CA . ASN A 1 69 ? -4.917 -0.620 10.366 1.00 92.12 69 ASN A CA 1
ATOM 541 C C . ASN A 1 69 ? -3.828 0.381 10.816 1.00 92.12 69 ASN A C 1
ATOM 543 O O . ASN A 1 69 ? -4.097 1.570 11.008 1.00 92.12 69 ASN A O 1
ATOM 547 N N . THR A 1 70 ? -2.584 -0.093 10.952 1.00 92.94 70 THR A N 1
ATOM 548 C CA . THR A 1 70 ? -1.426 0.687 11.435 1.00 92.94 70 THR A CA 1
ATOM 549 C C . THR A 1 70 ? -1.245 2.038 10.738 1.00 92.94 70 THR A C 1
ATOM 551 O O . THR A 1 70 ? -0.908 3.022 11.392 1.00 92.94 70 THR A O 1
ATOM 554 N N . TYR A 1 71 ? -1.494 2.111 9.427 1.00 92.75 71 TYR A N 1
ATOM 555 C CA . TYR A 1 71 ? -1.274 3.311 8.612 1.00 92.75 71 TYR A CA 1
ATOM 556 C C . TYR A 1 71 ? -2.561 4.097 8.332 1.00 92.75 71 TYR A C 1
ATOM 558 O O . TYR A 1 71 ? -2.578 4.989 7.481 1.00 92.75 71 TYR A O 1
ATOM 566 N N . SER A 1 72 ? -3.678 3.746 8.969 1.00 92.38 72 SER A N 1
ATOM 567 C CA . SER A 1 72 ? -4.986 4.374 8.748 1.00 92.38 72 SER A CA 1
ATOM 568 C C . SER A 1 72 ? -5.827 4.356 10.025 1.00 92.38 72 SER A C 1
ATOM 570 O O . SER A 1 72 ? -6.959 3.871 10.047 1.00 92.38 72 SER A O 1
ATOM 572 N N . SER A 1 73 ? -5.253 4.913 11.095 1.00 91.69 73 SER A N 1
ATOM 573 C CA . SER A 1 73 ? -5.819 4.961 12.449 1.00 91.69 73 SER A CA 1
ATOM 574 C C . SER A 1 73 ? -6.252 6.369 12.910 1.00 91.69 73 SER A C 1
ATOM 576 O O . SER A 1 73 ? -6.510 6.589 14.092 1.00 91.69 73 SER A O 1
ATOM 578 N N . SER A 1 74 ? -6.361 7.332 11.990 1.00 93.81 74 SER A N 1
ATOM 579 C CA . SER A 1 74 ? -6.820 8.700 12.278 1.00 93.81 74 SER A CA 1
ATOM 580 C C . SER A 1 74 ? -8.276 8.911 11.861 1.00 93.81 74 SER A C 1
ATOM 582 O O . SER A 1 74 ? -8.738 8.337 10.876 1.00 93.81 74 SER A O 1
ATOM 584 N N . HIS A 1 75 ? -8.997 9.764 12.589 1.00 95.00 75 HIS A N 1
ATOM 585 C CA . HIS A 1 75 ? -10.386 10.112 12.296 1.00 95.00 75 HIS A CA 1
ATOM 586 C C . HIS A 1 75 ? -10.654 11.580 12.656 1.00 95.00 75 HIS A C 1
ATOM 588 O O . HIS A 1 75 ? -10.076 12.103 13.604 1.00 95.00 75 HIS A O 1
ATOM 594 N N . ALA A 1 76 ? -11.528 12.257 11.905 1.00 96.88 76 ALA A N 1
ATOM 595 C CA . ALA A 1 76 ? -11.757 13.700 12.062 1.00 96.88 76 ALA A CA 1
ATOM 596 C C . ALA A 1 76 ? -12.438 14.083 13.391 1.00 96.88 76 ALA A C 1
ATOM 598 O O . ALA A 1 76 ? -12.236 15.180 13.896 1.00 96.88 76 ALA A O 1
ATOM 599 N N . LYS A 1 77 ? -13.263 13.182 13.944 1.00 95.88 77 LYS A N 1
ATOM 600 C CA . LYS A 1 77 ? -14.084 13.419 15.150 1.00 95.88 77 LYS A CA 1
ATOM 601 C C . LYS A 1 77 ? -13.711 12.555 16.360 1.00 95.88 77 LYS A C 1
ATOM 603 O O . LYS A 1 77 ? -14.036 12.912 17.483 1.00 95.88 77 LYS A O 1
ATOM 608 N N . TYR A 1 78 ? -13.091 11.403 16.125 1.00 94.62 78 TYR A N 1
ATOM 609 C CA . TYR A 1 78 ? -12.914 10.355 17.133 1.00 94.62 78 TYR A CA 1
ATOM 610 C C . TYR A 1 78 ? -11.442 9.972 17.191 1.00 94.62 78 TYR A C 1
ATOM 612 O O . TYR A 1 78 ? -10.711 10.127 16.216 1.00 94.62 78 TYR A O 1
ATOM 620 N N . THR A 1 79 ? -11.010 9.452 18.323 1.00 94.94 79 THR A N 1
ATOM 621 C CA . THR A 1 79 ? -9.679 8.890 18.529 1.00 94.94 79 THR A CA 1
ATOM 622 C C . THR A 1 79 ? -9.763 7.370 18.567 1.00 94.94 79 THR A C 1
ATOM 624 O O . THR A 1 79 ? -10.826 6.809 18.817 1.00 94.94 79 THR A O 1
ATOM 627 N N . SER A 1 80 ? -8.638 6.675 18.403 1.00 92.62 80 SER A N 1
ATOM 628 C CA . SER A 1 80 ? -8.578 5.209 18.520 1.00 92.62 80 SER A CA 1
ATOM 629 C C . SER A 1 80 ? -8.966 4.667 19.906 1.00 92.62 80 SER A C 1
ATOM 631 O O . SER A 1 80 ? -9.114 3.456 20.063 1.00 92.62 80 SER A O 1
ATOM 633 N N . LYS A 1 81 ? -9.140 5.537 20.911 1.00 94.06 81 LYS A N 1
ATOM 634 C CA . LYS A 1 81 ? -9.655 5.180 22.241 1.00 94.06 81 LYS A CA 1
ATOM 635 C C . LYS A 1 81 ? -11.185 5.175 22.303 1.00 94.06 81 LYS A C 1
ATOM 637 O O . LYS A 1 81 ? -11.745 4.535 23.188 1.00 94.06 81 LYS A O 1
ATOM 642 N N . ASP A 1 82 ? -11.856 5.869 21.387 1.00 94.50 82 ASP A N 1
ATOM 643 C CA . ASP A 1 82 ? -13.314 5.944 21.349 1.00 94.50 82 ASP A CA 1
ATOM 644 C C . ASP A 1 82 ? -13.890 4.674 20.721 1.00 94.50 82 ASP A C 1
ATOM 646 O O . ASP A 1 82 ? -13.496 4.266 19.632 1.00 94.50 82 ASP A O 1
ATOM 650 N N . THR A 1 83 ? -14.891 4.061 21.346 1.00 92.44 83 THR A N 1
ATOM 651 C CA . THR A 1 83 ? -15.564 2.880 20.772 1.00 92.44 83 THR A CA 1
ATOM 652 C C . THR A 1 83 ? -16.208 3.188 19.416 1.00 92.44 83 THR A C 1
ATOM 654 O O . THR A 1 83 ? -16.181 2.354 18.511 1.00 92.44 83 THR A O 1
ATOM 657 N N . ALA A 1 84 ? -16.703 4.418 19.237 1.00 93.69 84 ALA A N 1
ATOM 658 C CA . ALA A 1 84 ? -17.265 4.915 17.982 1.00 93.69 84 ALA A CA 1
ATOM 659 C C . ALA A 1 84 ? -16.254 4.927 16.821 1.00 93.69 84 ALA A C 1
ATOM 661 O O . ALA A 1 84 ? -16.655 4.821 15.664 1.00 93.69 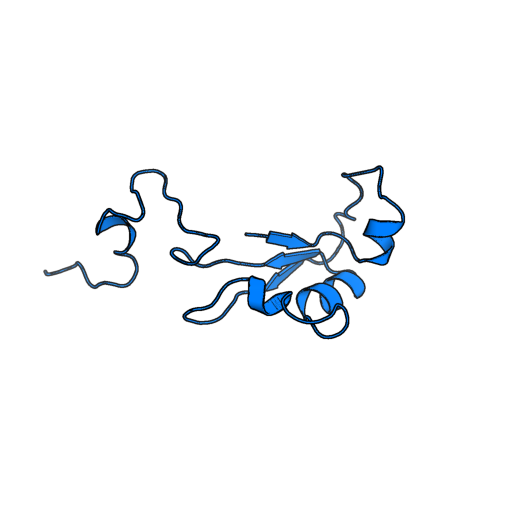84 ALA A O 1
ATOM 662 N N . PHE A 1 85 ? -14.951 5.012 17.109 1.00 92.94 85 PHE A N 1
ATOM 663 C CA . PHE A 1 85 ? -13.906 4.911 16.091 1.00 92.94 85 PHE A CA 1
ATOM 664 C C . PHE A 1 85 ? -13.889 3.523 15.428 1.00 92.94 85 PHE A C 1
ATOM 666 O O . PHE A 1 85 ? -13.692 3.408 14.218 1.00 92.94 85 PHE A O 1
ATOM 673 N N . TRP A 1 86 ? -14.139 2.467 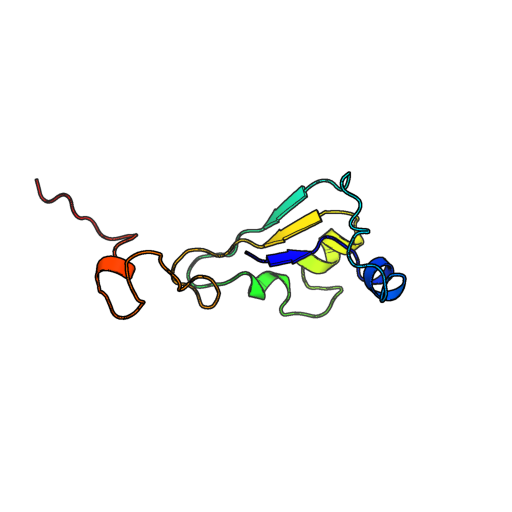16.208 1.00 92.25 86 TRP A N 1
ATOM 674 C CA . TRP A 1 86 ? -14.069 1.069 15.767 1.00 92.25 86 TRP A CA 1
ATOM 675 C C . TRP A 1 86 ? -15.406 0.505 15.270 1.00 92.25 86 TRP A C 1
ATOM 677 O O . TRP A 1 86 ? -15.462 -0.618 14.772 1.00 92.25 86 TRP A O 1
ATOM 687 N N . ALA A 1 87 ? -16.486 1.281 15.352 1.00 92.31 87 ALA A N 1
ATOM 688 C CA . ALA A 1 87 ? -17.833 0.867 14.970 1.00 92.31 87 ALA A CA 1
ATOM 689 C C . ALA A 1 87 ? -18.060 0.893 13.441 1.00 92.31 87 ALA A C 1
ATOM 691 O O . ALA A 1 87 ? -18.984 1.535 12.951 1.00 92.31 87 ALA A O 1
ATOM 692 N N . PHE A 1 88 ? -17.208 0.210 12.665 1.00 86.19 88 PHE A N 1
ATOM 693 C CA . PHE A 1 88 ? -17.312 0.157 11.198 1.00 86.19 88 PHE A CA 1
ATOM 694 C C . PHE A 1 88 ? -17.818 -1.179 10.632 1.00 86.19 88 PHE A C 1
ATOM 696 O O . PHE A 1 88 ? -18.235 -1.210 9.478 1.00 86.19 88 PHE A O 1
ATOM 703 N N . CYS A 1 89 ? -17.791 -2.270 11.408 1.00 74.44 89 CYS A N 1
ATOM 704 C CA . CYS A 1 89 ? -18.301 -3.589 10.996 1.00 74.44 89 CYS A CA 1
ATOM 705 C C . CYS A 1 89 ? -19.438 -4.131 11.889 1.00 74.44 89 CYS A C 1
ATOM 707 O O . CYS A 1 89 ? -19.939 -5.229 11.650 1.00 74.44 89 CYS A O 1
ATOM 709 N N . GLY A 1 90 ? -19.862 -3.373 12.909 1.00 61.19 90 GLY A N 1
ATOM 710 C CA . GLY A 1 90 ? -20.880 -3.789 13.877 1.00 61.19 90 GLY A CA 1
ATOM 711 C C . GLY A 1 90 ? -22.301 -3.382 13.481 1.00 61.19 90 GLY A C 1
ATOM 712 O O . GLY A 1 90 ? -22.553 -2.222 13.164 1.00 61.19 90 GLY A O 1
ATOM 713 N N . LYS A 1 91 ? -23.238 -4.338 13.542 1.00 56.94 91 LYS A N 1
ATOM 714 C CA . LYS A 1 91 ? -24.686 -4.120 13.401 1.00 56.94 91 LYS A CA 1
ATOM 715 C C . LYS A 1 91 ? -25.193 -3.128 14.463 1.00 56.94 91 LYS A C 1
ATOM 717 O O . LYS A 1 91 ? -25.374 -3.509 15.613 1.00 56.94 91 LYS A O 1
ATOM 722 N N . THR A 1 92 ? -25.495 -1.892 14.075 1.00 49.84 92 THR A N 1
ATOM 723 C CA . THR A 1 92 ? -26.320 -0.960 14.867 1.00 49.84 92 THR A CA 1
ATOM 724 C C . THR A 1 92 ? -27.469 -0.422 14.021 1.00 49.84 92 THR A C 1
ATOM 726 O O . THR A 1 92 ? -27.514 0.749 13.662 1.00 49.84 92 THR A O 1
ATOM 729 N N . TRP A 1 93 ? -28.410 -1.307 13.714 1.00 46.03 93 TRP A N 1
ATOM 730 C CA . TRP A 1 93 ? -29.828 -0.962 13.622 1.00 46.03 93 TRP A CA 1
ATOM 731 C C . TRP A 1 93 ? -30.583 -2.079 14.336 1.00 46.03 93 TRP A C 1
ATOM 733 O O . TRP A 1 93 ? -31.068 -3.030 13.730 1.00 46.03 93 TRP A O 1
ATOM 743 N N . ALA A 1 94 ? -30.592 -1.997 15.666 1.00 39.56 94 ALA A N 1
ATOM 744 C CA . ALA A 1 94 ? -31.723 -2.524 16.406 1.00 39.56 94 ALA A CA 1
ATOM 745 C C . ALA A 1 94 ? -32.916 -1.640 16.013 1.00 39.56 94 ALA A C 1
ATOM 747 O O . ALA A 1 94 ? -32.995 -0.488 16.441 1.00 39.56 94 ALA A O 1
ATOM 748 N N . VAL A 1 95 ? -33.729 -2.143 15.083 1.00 48.00 95 VAL A N 1
ATOM 749 C CA . VAL A 1 95 ? -35.144 -1.775 14.965 1.00 48.00 95 VAL A CA 1
ATOM 750 C C . VAL A 1 95 ? -35.937 -2.567 15.990 1.00 48.00 95 VAL A C 1
ATOM 752 O O . VAL A 1 95 ? -35.538 -3.726 16.255 1.00 48.00 95 VAL A O 1
#

Secondary structure (DSSP, 8-state):
-EEE-S-HHHHHHTTT-TT---TTSPEEEE---TT--GGGGTSS-TTTSHHHHHHHTT-EEEE---TTSTT----SS--TTSHHHHTTSS-----

Radius of gyration: 17.32 Å; Cα contacts (8 Å, |Δi|>4): 128; chains: 1; bounding box: 53×27×40 Å